Protein AF-A1HQV5-F1 (afdb_monomer)

Foldseek 3Di:
DKDQAQDQDPPPGRPDRIDDDCLQVVQVVCLVVLPAEAEEEPVCVVSVVSSVVNCVVVPVPDSGHDYDYDHDDDDPVDDPDPPDPPPPDDPDDDDDDD

Mean predicted aligned error: 12.59 Å

pLDDT: mean 73.98, std 16.6, range [32.5, 90.12]

InterPro domains:
  IPR014729 Rossmann-like alpha/beta/alpha sandwich fold [G3DSA:3.40.50.620] (1-95)
  IPR020058 Glutamyl/glutaminyl-tRNA synthetase, class Ib, catalytic domain [PF00749] (2-77)
  IPR050132 Glutamine/Glutamate--tRNA Ligase [PTHR43097] (1-77)

Secondary structure (DSSP, 8-state):
-EEE----BTTTBTS-SEEE-HHHHHHHHHHHHT-SEEEEEGGGGGGHHHHHHHHHHTT--TT--EEEEE-----TTS---SS---------------

Sequence (98 aa):
MYRIMRATHHRTGDKWCIYPMYDYAHPLSDALEGITHSICTLEFEDHRPLYDWVLEACGFGPGRPKQIEFARLNLTEYRYEQAQIAPAGRKRLCQRLG

Nearest PDB structures (foldseek):
  1qrt-assembly1_A  TM=9.658E-01  e=2.582E-07  Escherichia coli
  5zdk-assembly1_A  TM=9.346E-01  e=2.099E-07  Thermus thermophilus HB8
  5zdl-assembly1_A  TM=9.305E-01  e=2.582E-07  Thermus thermophilus HB8
  7wrs-assembly1_A  TM=8.981E-01  e=3.797E-06  Gallus gallus
  7wru-assembly1_A  TM=9.205E-01  e=2.127E-05  Gallus gallus

Radius of gyration: 20.42 Å; Cα contacts (8 Å, |Δi|>4): 88; chains: 1; bounding box: 43×22×72 Å

Structure (mmCIF, N/CA/C/O backbone):
data_AF-A1HQV5-F1
#
_entry.id   AF-A1HQV5-F1
#
loop_
_atom_site.group_PDB
_atom_site.id
_atom_site.type_symbol
_atom_site.label_atom_id
_atom_site.label_alt_id
_atom_site.label_comp_id
_atom_site.label_asym_id
_atom_site.label_entity_id
_atom_site.label_seq_id
_atom_site.pdbx_PDB_ins_code
_atom_site.Cartn_x
_atom_site.Cartn_y
_atom_site.Cartn_z
_atom_site.occupancy
_atom_site.B_iso_or_equiv
_atom_site.auth_seq_id
_atom_site.auth_comp_id
_atom_site.auth_asym_id
_atom_site.auth_atom_id
_atom_site.pdbx_PDB_model_num
ATOM 1 N N . MET A 1 1 ? -5.366 -9.225 5.024 1.00 79.56 1 MET A N 1
ATOM 2 C CA . MET A 1 1 ? -5.718 -7.941 4.372 1.00 79.56 1 MET A CA 1
ATOM 3 C C . MET A 1 1 ? -6.492 -7.022 5.303 1.00 79.56 1 MET A C 1
ATOM 5 O O . MET A 1 1 ? -6.046 -5.904 5.495 1.00 79.56 1 MET A O 1
ATOM 9 N N . TYR A 1 2 ? -7.579 -7.471 5.939 1.00 87.94 2 TYR A N 1
ATOM 10 C CA . TYR A 1 2 ? -8.287 -6.690 6.964 1.00 87.94 2 TYR A CA 1
ATOM 11 C C . TYR A 1 2 ? -8.107 -7.283 8.360 1.00 87.94 2 TYR A C 1
ATOM 13 O O . TYR A 1 2 ? -7.941 -8.494 8.510 1.00 87.94 2 TYR A O 1
ATOM 21 N N . ARG A 1 3 ? -8.181 -6.425 9.376 1.00 89.12 3 ARG A N 1
ATOM 22 C CA . ARG A 1 3 ? -8.210 -6.786 10.792 1.00 89.12 3 ARG A CA 1
ATOM 23 C C . ARG A 1 3 ? -9.529 -6.336 11.414 1.00 89.12 3 ARG A C 1
ATOM 25 O O . ARG A 1 3 ? -9.988 -5.222 11.169 1.00 89.12 3 ARG A O 1
ATOM 32 N N . ILE A 1 4 ? -10.100 -7.178 12.274 1.00 90.12 4 ILE A N 1
ATOM 33 C CA . ILE A 1 4 ? -11.227 -6.796 13.129 1.00 90.12 4 ILE A CA 1
ATOM 34 C C . ILE A 1 4 ? -10.684 -5.969 14.297 1.00 90.12 4 ILE A C 1
ATOM 36 O O . ILE A 1 4 ? -9.828 -6.431 15.055 1.00 90.12 4 ILE A O 1
ATOM 40 N N . MET A 1 5 ? -11.186 -4.749 14.449 1.00 87.50 5 MET A N 1
ATOM 41 C CA . MET A 1 5 ? -10.849 -3.865 15.557 1.00 87.50 5 MET A CA 1
ATOM 42 C C . MET A 1 5 ? -12.107 -3.122 15.995 1.00 87.50 5 MET A C 1
ATOM 44 O O . MET A 1 5 ? -12.708 -2.375 15.228 1.00 87.50 5 MET A O 1
ATOM 48 N N . ARG A 1 6 ? -12.512 -3.336 17.247 1.00 86.06 6 ARG A N 1
ATOM 49 C CA . ARG A 1 6 ? -13.648 -2.649 17.869 1.00 86.06 6 ARG A CA 1
ATOM 50 C C . ARG A 1 6 ? -13.136 -1.434 18.633 1.00 86.06 6 ARG A C 1
ATOM 52 O O . ARG A 1 6 ? -13.093 -1.442 19.858 1.00 86.06 6 ARG A O 1
ATOM 59 N N . ALA A 1 7 ? -12.662 -0.445 17.888 1.00 86.50 7 ALA A N 1
ATOM 60 C CA . ALA A 1 7 ? -12.191 0.822 18.426 1.00 86.50 7 ALA A CA 1
ATOM 61 C C . ALA A 1 7 ? -12.827 1.972 17.647 1.00 86.50 7 ALA A C 1
ATOM 63 O O . ALA A 1 7 ? -13.018 1.869 16.434 1.00 86.50 7 ALA A O 1
ATOM 64 N N . THR A 1 8 ? -13.125 3.061 18.351 1.00 87.69 8 THR A N 1
ATOM 65 C CA . THR A 1 8 ? -13.664 4.279 17.751 1.00 87.69 8 THR A CA 1
ATOM 66 C C . THR A 1 8 ? -12.588 4.949 16.909 1.00 87.69 8 THR A C 1
ATOM 68 O O . THR A 1 8 ? -11.527 5.324 17.413 1.00 87.69 8 THR A O 1
ATOM 71 N N . HIS A 1 9 ? -12.848 5.111 15.614 1.00 87.94 9 HIS A N 1
ATOM 72 C CA . HIS A 1 9 ? -11.917 5.786 14.721 1.00 87.94 9 HIS A CA 1
ATOM 73 C C . HIS A 1 9 ? -12.097 7.302 14.795 1.00 87.94 9 HIS A C 1
ATOM 75 O O . HIS A 1 9 ? -13.208 7.812 14.660 1.00 87.94 9 HIS A O 1
ATOM 81 N N . HIS A 1 10 ? -10.995 8.040 14.922 1.00 88.31 10 HIS A N 1
ATOM 82 C CA . HIS A 1 10 ? -11.007 9.495 15.112 1.00 88.31 10 HIS A CA 1
ATOM 83 C C . HIS A 1 10 ? -11.765 10.272 14.015 1.00 88.31 10 HIS A C 1
ATOM 85 O O . HIS A 1 10 ? -12.331 11.322 14.300 1.00 88.31 10 HIS A O 1
ATOM 91 N N . ARG A 1 11 ? -11.797 9.773 12.767 1.00 86.06 11 ARG A N 1
ATOM 92 C CA . ARG A 1 11 ? -12.483 10.436 11.635 1.00 86.06 11 ARG A CA 1
ATOM 93 C C . ARG A 1 11 ? -13.855 9.848 11.298 1.00 86.06 11 ARG A C 1
ATOM 95 O O . ARG A 1 11 ? -14.704 10.551 10.769 1.00 86.06 11 ARG A O 1
ATOM 102 N N . THR A 1 12 ? -14.062 8.554 11.533 1.00 86.88 12 THR A N 1
ATOM 103 C CA . THR A 1 12 ? -15.255 7.819 11.054 1.00 86.88 12 THR A CA 1
ATOM 104 C C . THR A 1 12 ? -16.111 7.253 12.184 1.00 86.88 12 THR A C 1
ATOM 106 O O . THR A 1 12 ? -17.086 6.555 11.910 1.00 86.88 12 THR A O 1
ATOM 109 N N . GLY A 1 13 ? -15.756 7.548 13.437 1.00 89.62 13 GLY A N 1
ATOM 110 C CA . GLY A 1 13 ? -16.454 7.073 14.626 1.00 89.62 13 GLY A CA 1
ATOM 111 C C . GLY A 1 13 ? -16.523 5.549 14.680 1.00 89.62 13 GLY A C 1
ATOM 112 O O . GLY A 1 13 ? -15.571 4.860 14.309 1.00 89.62 13 GLY A O 1
ATOM 113 N N . ASP A 1 14 ? -17.685 5.039 15.084 1.00 89.69 14 ASP A N 1
ATOM 114 C CA . ASP A 1 14 ? -17.961 3.606 15.264 1.00 89.69 14 ASP A CA 1
ATOM 115 C C . ASP A 1 14 ? -18.591 2.944 14.027 1.00 89.69 14 ASP A C 1
ATOM 117 O O . ASP A 1 14 ? -19.162 1.858 14.103 1.00 89.69 14 ASP A O 1
ATOM 121 N N . LYS A 1 15 ? -18.501 3.594 12.858 1.00 89.38 15 LYS A N 1
ATOM 122 C CA . LYS A 1 15 ? -19.117 3.093 11.620 1.00 89.38 15 LYS A CA 1
ATOM 123 C C . LYS A 1 15 ? -18.500 1.778 11.133 1.00 89.38 15 LYS A C 1
ATOM 125 O O . LYS A 1 15 ? -19.174 0.999 10.464 1.00 89.38 15 LYS A O 1
ATOM 130 N N . TRP A 1 16 ? -17.226 1.542 11.445 1.00 88.19 16 TRP A N 1
ATOM 131 C CA . TRP A 1 16 ? -16.466 0.401 10.943 1.00 88.19 16 TRP A CA 1
ATOM 132 C C . TRP A 1 16 ? -15.844 -0.390 12.091 1.00 88.19 16 TRP A C 1
ATOM 134 O O . TRP A 1 16 ? -15.204 0.167 12.980 1.00 88.19 16 TRP A O 1
ATOM 144 N N . CYS A 1 17 ? -16.000 -1.711 12.041 1.00 87.25 17 CYS A N 1
ATOM 145 C CA . CYS A 1 17 ? -15.351 -2.661 12.949 1.00 87.25 17 CYS A CA 1
ATOM 146 C C . CYS A 1 17 ? -14.217 -3.453 12.273 1.00 87.25 17 CYS A C 1
ATOM 148 O O . CYS A 1 17 ? -13.598 -4.316 12.899 1.00 87.25 17 CYS A O 1
ATOM 150 N N . ILE A 1 18 ? -13.954 -3.164 10.996 1.00 90.06 18 ILE A N 1
ATOM 151 C CA . ILE A 1 18 ? -12.915 -3.779 10.171 1.00 90.06 18 ILE A CA 1
ATOM 152 C C . ILE A 1 18 ? -12.045 -2.687 9.557 1.00 90.06 18 ILE A C 1
ATOM 154 O O . ILE A 1 18 ? -12.557 -1.710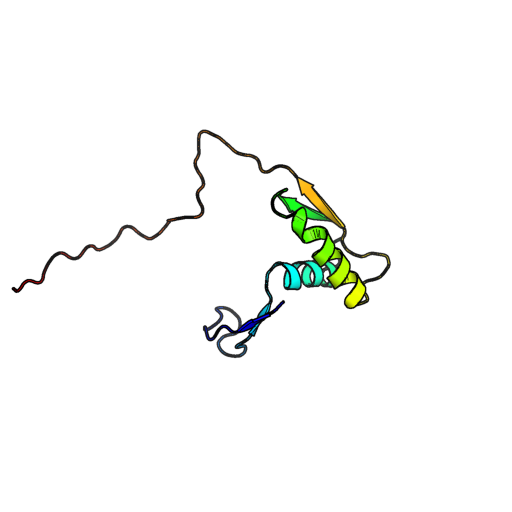 9.017 1.00 90.06 18 ILE A O 1
ATOM 158 N N . TYR A 1 19 ? -10.729 -2.860 9.644 1.00 88.19 19 TYR A N 1
ATOM 159 C CA . TYR A 1 19 ? -9.752 -1.894 9.151 1.00 88.19 19 TYR A CA 1
ATOM 160 C C . TYR A 1 19 ? -8.739 -2.599 8.249 1.00 88.19 19 TYR A C 1
ATOM 162 O O . TYR A 1 19 ? -8.305 -3.708 8.586 1.00 88.19 19 TYR A O 1
ATOM 170 N N . PRO A 1 20 ? -8.391 -2.012 7.093 1.00 88.50 20 PRO A N 1
ATOM 171 C CA . PRO A 1 20 ? -7.385 -2.588 6.217 1.00 88.50 20 PRO A CA 1
ATOM 172 C C . PRO A 1 20 ? -6.000 -2.474 6.860 1.00 88.50 20 PRO A C 1
ATOM 174 O O . PRO A 1 20 ? -5.703 -1.520 7.579 1.00 88.50 20 PRO A O 1
ATOM 177 N N . MET A 1 21 ? -5.153 -3.460 6.591 1.00 88.06 21 MET A N 1
ATOM 178 C CA . MET A 1 21 ? -3.724 -3.390 6.884 1.00 88.06 21 MET A CA 1
ATOM 179 C C . MET A 1 21 ? -3.031 -2.464 5.882 1.00 88.06 21 MET A C 1
ATOM 181 O O . MET A 1 21 ? -3.533 -2.270 4.771 1.00 88.06 21 MET A O 1
ATOM 185 N N . TYR A 1 22 ? -1.868 -1.932 6.268 1.00 84.56 22 TYR A N 1
ATOM 186 C CA . TYR A 1 22 ? -1.080 -1.018 5.437 1.00 84.56 22 TYR A CA 1
ATOM 187 C C . TYR A 1 22 ? -0.823 -1.590 4.037 1.00 84.56 22 TYR A C 1
ATOM 189 O O . TYR A 1 22 ? -1.179 -0.948 3.055 1.00 84.56 22 TYR A O 1
ATOM 197 N N . ASP A 1 23 ? -0.372 -2.843 3.951 1.00 83.50 23 ASP A N 1
ATOM 198 C CA . ASP A 1 23 ? -0.036 -3.504 2.679 1.00 83.50 23 ASP A CA 1
ATOM 199 C C . ASP A 1 23 ? -1.215 -3.641 1.708 1.00 83.50 23 ASP A C 1
ATOM 201 O O . ASP A 1 23 ? -1.021 -3.842 0.515 1.00 83.50 23 ASP A O 1
ATOM 205 N N . TYR A 1 24 ? -2.449 -3.554 2.213 1.00 83.44 24 TYR A N 1
ATOM 206 C CA . TYR A 1 24 ? -3.653 -3.621 1.390 1.00 83.44 24 TYR A CA 1
ATOM 207 C C . TYR A 1 24 ? -4.219 -2.234 1.070 1.00 83.44 24 TYR A C 1
ATOM 209 O O . TYR A 1 24 ? -4.681 -1.994 -0.040 1.00 83.44 24 TYR A O 1
ATOM 217 N N . ALA A 1 25 ? -4.197 -1.310 2.033 1.00 87.56 25 ALA A N 1
ATOM 218 C CA . ALA A 1 25 ? -4.715 0.042 1.832 1.00 87.56 25 ALA A CA 1
ATOM 219 C C . ALA A 1 25 ? -3.797 0.900 0.955 1.00 87.56 25 ALA A C 1
ATOM 221 O O . ALA A 1 25 ? -4.290 1.696 0.161 1.00 87.56 25 ALA A O 1
ATOM 222 N N . HIS A 1 26 ? -2.482 0.747 1.104 1.00 86.25 26 HIS A N 1
ATOM 223 C CA . HIS A 1 26 ? -1.493 1.605 0.462 1.00 86.25 26 HIS A CA 1
ATOM 224 C C . HIS A 1 26 ? -1.502 1.503 -1.076 1.00 86.25 26 HIS A C 1
ATOM 226 O O . HIS A 1 26 ? -1.688 2.546 -1.705 1.00 86.25 26 HIS A O 1
ATOM 232 N N . PRO A 1 27 ? -1.452 0.304 -1.702 1.00 84.94 27 PRO A N 1
ATOM 233 C CA . PRO A 1 27 ? -1.514 0.200 -3.164 1.00 84.94 27 PRO A CA 1
ATOM 234 C C . PRO A 1 27 ? -2.823 0.758 -3.736 1.00 84.94 27 PRO A C 1
ATOM 236 O O . PRO A 1 27 ? -2.836 1.386 -4.792 1.00 84.94 27 PRO A O 1
ATOM 239 N N . LEU A 1 28 ? -3.938 0.556 -3.024 1.00 86.25 28 LEU A N 1
ATOM 240 C CA . LEU A 1 28 ? -5.247 1.063 -3.437 1.00 86.25 28 LEU A CA 1
ATOM 241 C C . LEU A 1 28 ? -5.325 2.589 -3.355 1.00 86.25 28 LEU A C 1
ATOM 243 O O . LEU A 1 28 ? -5.894 3.203 -4.252 1.00 86.25 28 LEU A O 1
ATOM 247 N N . SER A 1 29 ? -4.766 3.198 -2.305 1.00 87.56 29 SER A N 1
ATOM 248 C CA . SER A 1 29 ? -4.723 4.659 -2.175 1.00 87.56 29 SER A CA 1
ATOM 249 C C . SER A 1 29 ? -3.907 5.273 -3.308 1.00 87.56 29 SER A C 1
ATOM 251 O O . SER A 1 29 ? -4.405 6.161 -3.994 1.00 87.56 29 SER A O 1
ATOM 253 N N . ASP A 1 30 ? -2.713 4.735 -3.570 1.00 87.25 30 ASP A N 1
ATOM 254 C CA . ASP A 1 30 ? -1.831 5.220 -4.636 1.00 87.25 30 ASP A CA 1
ATOM 255 C C . ASP A 1 30 ? -2.502 5.131 -6.011 1.00 87.25 30 ASP A C 1
ATOM 257 O O . ASP A 1 30 ? -2.436 6.065 -6.812 1.00 87.25 30 ASP A O 1
ATOM 261 N N . ALA A 1 31 ? -3.187 4.019 -6.282 1.00 85.88 31 ALA A N 1
ATOM 262 C CA . ALA A 1 31 ? -3.870 3.811 -7.549 1.00 85.88 31 ALA A CA 1
ATOM 263 C C . ALA A 1 31 ? -5.097 4.719 -7.722 1.00 85.88 31 ALA A C 1
ATOM 265 O O . ALA A 1 31 ? -5.339 5.218 -8.821 1.00 85.88 31 ALA A O 1
ATOM 266 N N . LEU A 1 32 ? -5.860 4.960 -6.651 1.00 84.94 32 LEU A N 1
ATOM 267 C CA . LEU A 1 32 ? -7.022 5.855 -6.672 1.00 84.94 32 LEU A CA 1
ATOM 268 C C . LEU A 1 32 ? -6.625 7.330 -6.796 1.00 84.94 32 LEU A C 1
ATOM 270 O O . LEU A 1 32 ? -7.344 8.104 -7.425 1.00 84.94 32 LEU A O 1
ATOM 274 N N . GLU A 1 33 ? -5.491 7.716 -6.215 1.00 86.19 33 GLU A N 1
ATOM 275 C CA . GLU A 1 33 ? -4.943 9.073 -6.300 1.00 86.19 33 GLU A CA 1
ATOM 276 C C . GLU A 1 33 ? -4.164 9.321 -7.603 1.00 86.19 33 GLU A C 1
ATOM 278 O O . GLU A 1 33 ? -3.827 10.463 -7.914 1.00 86.19 33 GLU A O 1
ATOM 283 N N . GLY A 1 34 ? -3.913 8.275 -8.399 1.00 82.88 34 GLY A N 1
ATOM 284 C CA . GLY A 1 34 ? -3.177 8.376 -9.660 1.00 82.88 34 GLY A CA 1
ATOM 285 C C . GLY A 1 34 ? -1.683 8.635 -9.462 1.00 82.88 34 GLY A C 1
ATOM 286 O O . GLY A 1 34 ? -1.042 9.270 -10.303 1.00 82.88 34 GLY A O 1
ATOM 287 N N . ILE A 1 35 ? -1.120 8.167 -8.347 1.00 84.44 35 ILE A N 1
ATOM 288 C CA . ILE A 1 35 ? 0.309 8.264 -8.067 1.00 84.44 35 ILE A CA 1
ATOM 289 C C . ILE A 1 35 ? 1.079 7.452 -9.110 1.00 84.44 35 ILE A C 1
ATOM 291 O O . ILE A 1 35 ? 0.749 6.310 -9.412 1.00 84.44 35 ILE A O 1
ATOM 295 N N . THR A 1 36 ? 2.138 8.032 -9.671 1.00 80.69 36 THR A N 1
ATOM 296 C CA . THR A 1 36 ? 2.987 7.335 -10.651 1.00 80.69 36 THR A CA 1
ATOM 297 C C . THR A 1 36 ? 4.187 6.653 -9.992 1.00 80.69 36 THR A C 1
ATOM 299 O O . THR A 1 36 ? 4.615 5.587 -10.430 1.00 80.69 36 THR A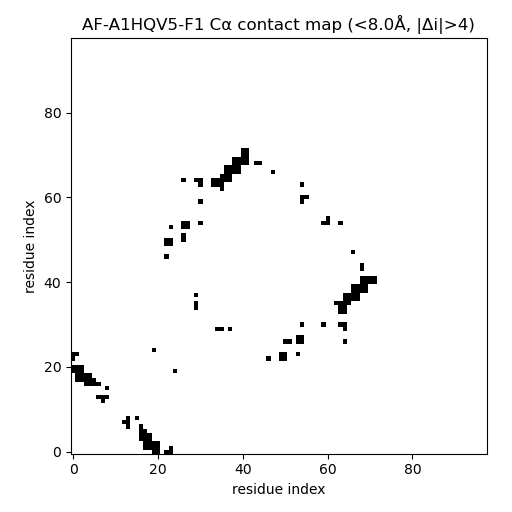 O 1
ATOM 302 N N . HIS A 1 37 ? 4.737 7.276 -8.943 1.00 83.88 37 HIS A N 1
ATOM 303 C CA . HIS A 1 37 ? 5.935 6.832 -8.231 1.00 83.88 37 HIS A CA 1
ATOM 304 C C . HIS A 1 37 ? 5.689 6.910 -6.724 1.00 83.88 37 HIS A C 1
ATOM 306 O O . HIS A 1 37 ? 5.729 7.994 -6.143 1.00 83.88 37 HIS A O 1
ATOM 312 N N . SER A 1 38 ? 5.416 5.761 -6.111 1.00 82.94 38 SER A N 1
ATOM 313 C CA . SER A 1 38 ? 5.237 5.632 -4.667 1.00 82.94 38 SER A CA 1
ATOM 314 C C . SER A 1 38 ? 6.604 5.432 -4.022 1.00 82.94 38 SER A C 1
ATOM 316 O O . SER A 1 38 ? 7.284 4.441 -4.290 1.00 82.94 38 SER A O 1
ATOM 318 N N . ILE A 1 39 ? 7.060 6.413 -3.244 1.00 81.75 39 I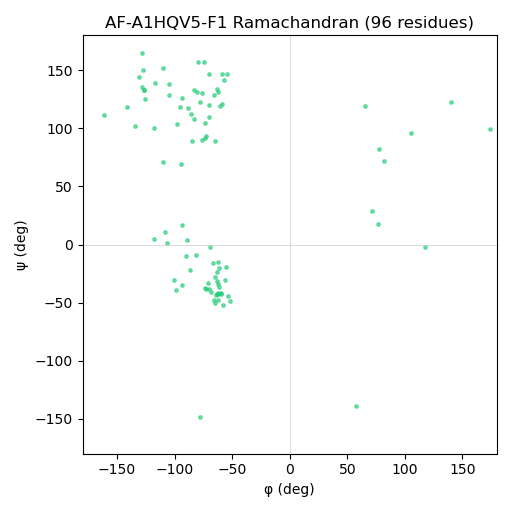LE A N 1
ATOM 319 C CA . ILE A 1 39 ? 8.412 6.423 -2.680 1.00 81.75 39 ILE A CA 1
ATOM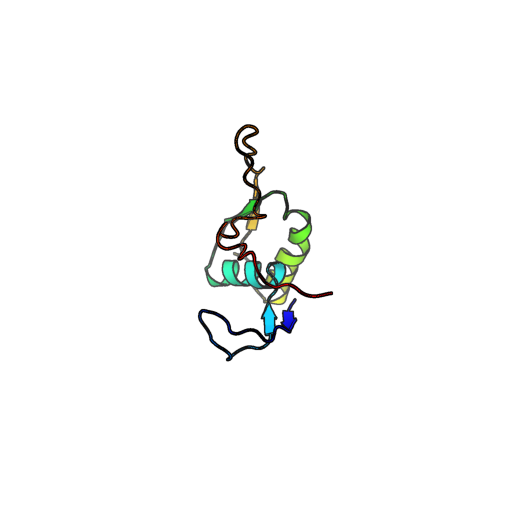 320 C C . ILE A 1 39 ? 8.369 5.839 -1.260 1.00 81.75 39 ILE A C 1
ATOM 322 O O . ILE A 1 39 ? 7.729 6.407 -0.377 1.00 81.75 39 ILE A O 1
ATOM 326 N N . CYS A 1 40 ? 9.081 4.735 -1.025 1.00 80.69 40 CYS A N 1
ATOM 327 C CA . CYS A 1 40 ? 9.078 4.002 0.242 1.00 80.69 40 CYS A CA 1
ATOM 328 C C . CYS A 1 40 ? 10.496 3.743 0.789 1.00 80.69 40 CYS A C 1
ATOM 330 O O . CYS A 1 40 ? 11.487 3.901 0.079 1.00 80.69 40 CYS A O 1
ATOM 332 N N . THR A 1 41 ? 10.629 3.359 2.062 1.00 73.00 41 THR A N 1
ATOM 333 C CA . THR A 1 41 ? 11.926 2.938 2.626 1.00 73.00 41 THR A CA 1
ATOM 334 C C . THR A 1 41 ? 12.244 1.490 2.240 1.00 73.00 41 THR A C 1
ATOM 336 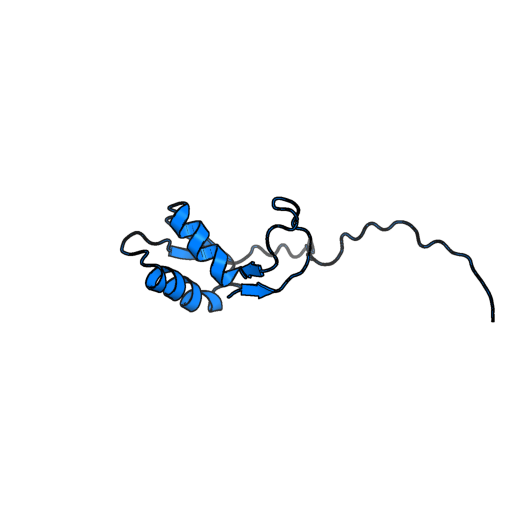O O . THR A 1 41 ? 11.344 0.698 1.968 1.00 73.00 41 THR A O 1
ATOM 339 N N . LEU A 1 42 ? 13.531 1.113 2.257 1.00 71.12 42 LEU A N 1
ATOM 340 C CA . LEU A 1 42 ? 13.984 -0.271 1.993 1.00 71.12 42 LEU A CA 1
ATOM 341 C C . LEU A 1 42 ? 13.329 -1.337 2.893 1.00 71.12 42 LEU A C 1
ATOM 343 O O . LEU A 1 42 ? 13.313 -2.510 2.545 1.00 71.12 42 LEU A O 1
ATOM 347 N N . GLU A 1 43 ? 12.756 -0.938 4.029 1.00 71.50 43 GLU A N 1
ATOM 348 C CA . GLU A 1 43 ? 12.028 -1.817 4.956 1.00 71.50 43 GLU A CA 1
ATOM 349 C C . GLU A 1 43 ? 10.779 -2.460 4.310 1.00 71.50 43 GLU A C 1
ATOM 351 O O . GLU A 1 43 ? 10.240 -3.431 4.838 1.00 71.50 43 GLU A O 1
ATOM 356 N N . PHE A 1 44 ? 10.330 -1.946 3.159 1.00 69.31 44 PHE A N 1
ATOM 357 C CA . PHE A 1 44 ? 9.142 -2.410 2.440 1.00 69.31 44 PHE A CA 1
ATOM 358 C C . PHE A 1 44 ? 9.449 -3.173 1.147 1.00 69.31 44 PHE A C 1
ATOM 360 O O . PHE A 1 44 ? 8.536 -3.473 0.377 1.00 69.31 44 PHE A O 1
ATOM 367 N N . GLU A 1 45 ? 10.711 -3.534 0.910 1.00 70.38 45 GLU A N 1
ATOM 368 C CA . GLU A 1 45 ? 11.105 -4.303 -0.273 1.00 70.38 45 GLU A CA 1
ATOM 369 C C . GLU A 1 45 ? 10.400 -5.670 -0.348 1.00 70.38 45 GLU A C 1
ATOM 371 O O . GLU A 1 45 ? 9.868 -6.031 -1.399 1.00 70.38 45 GLU A O 1
ATOM 376 N N . ASP A 1 46 ? 10.285 -6.377 0.778 1.00 76.94 46 ASP A N 1
ATOM 377 C CA . ASP A 1 46 ? 9.605 -7.680 0.842 1.00 76.94 46 ASP A CA 1
ATOM 378 C C . ASP A 1 46 ? 8.090 -7.591 0.573 1.00 76.94 46 ASP A C 1
ATOM 380 O O . ASP A 1 46 ? 7.442 -8.596 0.278 1.00 76.94 46 ASP A O 1
ATOM 384 N N . HIS A 1 47 ? 7.508 -6.388 0.645 1.00 79.25 47 HIS A N 1
ATOM 385 C CA . HIS A 1 47 ? 6.073 -6.159 0.465 1.00 79.25 47 HIS A CA 1
ATOM 386 C C . HIS A 1 47 ? 5.696 -5.877 -1.000 1.00 79.25 47 HIS A C 1
ATOM 388 O O . HIS A 1 47 ? 4.509 -5.917 -1.341 1.00 79.25 47 HIS A O 1
ATOM 394 N N . ARG A 1 48 ? 6.678 -5.663 -1.894 1.00 80.56 48 ARG A N 1
ATOM 395 C CA . ARG A 1 48 ? 6.433 -5.396 -3.325 1.00 80.56 48 ARG A CA 1
ATOM 396 C C . ARG A 1 48 ? 5.557 -6.448 -4.019 1.00 80.56 48 ARG A C 1
ATOM 398 O O . ARG A 1 48 ? 4.649 -6.047 -4.744 1.00 80.56 48 ARG A O 1
ATOM 405 N N . PRO A 1 49 ? 5.749 -7.772 -3.816 1.00 84.81 49 PRO A N 1
ATOM 406 C CA . PRO A 1 49 ? 4.931 -8.764 -4.514 1.00 84.81 49 PRO A CA 1
ATOM 407 C C . PRO A 1 49 ? 3.445 -8.649 -4.159 1.00 84.81 49 PRO A C 1
ATOM 409 O O . PRO A 1 49 ? 2.584 -8.865 -5.010 1.00 84.81 49 PRO A O 1
ATOM 412 N N . LEU A 1 50 ? 3.137 -8.280 -2.910 1.00 85.00 50 LEU A N 1
ATOM 413 C CA . LEU A 1 50 ? 1.763 -8.058 -2.469 1.00 85.00 50 LEU A CA 1
ATOM 414 C C . LEU A 1 50 ? 1.197 -6.755 -3.047 1.00 85.00 50 LEU A C 1
ATOM 416 O O . LEU A 1 50 ? 0.038 -6.734 -3.455 1.00 85.00 50 LEU A O 1
ATOM 420 N N . TYR A 1 51 ? 2.015 -5.705 -3.134 1.00 85.62 51 TYR A N 1
ATOM 421 C CA . TYR A 1 51 ? 1.649 -4.436 -3.765 1.00 85.62 51 TYR A CA 1
ATOM 422 C C . TYR A 1 51 ? 1.233 -4.637 -5.231 1.00 85.62 51 TYR A C 1
ATOM 424 O O . TYR A 1 51 ? 0.125 -4.264 -5.620 1.00 85.62 51 TYR A O 1
ATOM 432 N N . ASP A 1 52 ? 2.076 -5.307 -6.023 1.00 84.56 52 ASP A N 1
ATOM 433 C CA . ASP A 1 52 ? 1.790 -5.610 -7.430 1.00 84.56 52 ASP A CA 1
ATOM 434 C C . ASP A 1 52 ? 0.553 -6.505 -7.589 1.00 84.56 52 ASP A C 1
ATOM 436 O O . ASP A 1 52 ? -0.291 -6.244 -8.450 1.00 84.56 52 ASP A O 1
ATOM 440 N N . TRP A 1 53 ? 0.413 -7.530 -6.738 1.00 87.12 53 TRP A N 1
ATOM 441 C CA . TRP A 1 53 ? -0.731 -8.440 -6.779 1.00 87.12 53 TRP A CA 1
ATOM 442 C C . TRP A 1 53 ? -2.054 -7.721 -6.499 1.00 87.12 53 TRP A C 1
ATOM 444 O O . TRP A 1 53 ? -3.040 -7.974 -7.187 1.00 87.12 53 TRP A O 1
ATOM 454 N N . VAL A 1 54 ? -2.095 -6.802 -5.524 1.00 87.88 54 VAL A N 1
ATOM 455 C CA . VAL A 1 54 ? -3.311 -6.029 -5.207 1.00 87.88 54 VAL A CA 1
ATOM 456 C C . VAL A 1 54 ? -3.720 -5.151 -6.390 1.00 87.88 54 VAL A C 1
ATOM 458 O O . VAL A 1 54 ? -4.900 -5.099 -6.734 1.00 87.88 54 VAL A O 1
ATOM 461 N N . LEU A 1 55 ? -2.760 -4.496 -7.047 1.00 86.44 55 LEU A N 1
ATOM 462 C CA . LEU A 1 55 ? -3.037 -3.657 -8.215 1.00 86.44 55 LEU A CA 1
ATOM 463 C C . LEU A 1 55 ? -3.584 -4.471 -9.390 1.00 86.44 55 LEU A C 1
ATOM 465 O O . LEU A 1 55 ? -4.562 -4.064 -10.019 1.00 86.44 55 LEU A O 1
ATOM 469 N N . GLU A 1 56 ? -2.991 -5.635 -9.655 1.00 86.56 56 GLU A N 1
ATOM 470 C CA . GLU A 1 56 ? -3.444 -6.543 -10.708 1.00 86.56 56 GLU A CA 1
ATOM 471 C C . GLU A 1 56 ? -4.833 -7.120 -10.406 1.00 86.56 56 GLU A C 1
ATOM 473 O O . GLU A 1 56 ? -5.731 -7.046 -11.246 1.00 86.56 56 GLU A O 1
ATOM 478 N N . ALA A 1 57 ? -5.048 -7.617 -9.185 1.00 86.12 57 ALA A N 1
ATOM 479 C CA . ALA A 1 57 ? -6.318 -8.200 -8.761 1.00 86.12 57 ALA A CA 1
ATOM 480 C C . ALA A 1 57 ? -7.475 -7.185 -8.776 1.00 86.12 57 ALA A C 1
ATOM 482 O O . ALA A 1 57 ? -8.619 -7.558 -9.036 1.00 86.12 57 ALA A O 1
ATOM 483 N N . CYS A 1 58 ? -7.193 -5.904 -8.523 1.00 85.44 58 CYS A N 1
ATOM 484 C CA . CYS A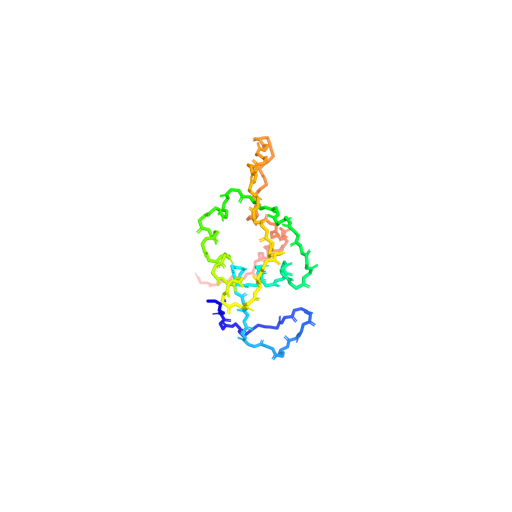 1 58 ? -8.185 -4.830 -8.570 1.00 85.44 58 CYS A CA 1
ATOM 485 C C . CYS A 1 58 ? -8.342 -4.183 -9.958 1.00 85.44 58 CYS A C 1
ATOM 487 O O . CYS A 1 58 ? -9.122 -3.242 -10.100 1.00 85.44 58 CYS A O 1
ATOM 489 N N . GLY A 1 59 ? -7.653 -4.689 -10.987 1.00 84.56 59 GLY A N 1
ATOM 490 C CA . GLY A 1 59 ? -7.809 -4.227 -12.368 1.00 84.56 59 GLY A CA 1
ATOM 491 C C . GLY A 1 59 ? -7.125 -2.893 -12.677 1.00 84.56 59 GLY A C 1
ATOM 492 O O . GLY A 1 59 ? -7.439 -2.266 -13.691 1.00 84.56 59 GLY A O 1
ATOM 493 N N . PHE A 1 60 ? -6.181 -2.451 -11.841 1.00 81.12 60 PHE A N 1
ATOM 494 C CA . PHE A 1 60 ? -5.345 -1.289 -12.130 1.00 81.12 60 PHE A CA 1
ATOM 495 C C . PHE A 1 60 ? -4.282 -1.689 -13.164 1.00 81.12 60 PHE A C 1
ATOM 497 O O . PHE A 1 60 ? -3.212 -2.206 -12.842 1.00 81.12 60 PHE A O 1
ATOM 504 N N . GLY A 1 61 ? -4.645 -1.521 -14.438 1.00 68.38 61 GLY A N 1
ATOM 505 C CA . GLY A 1 61 ? -3.847 -1.893 -15.606 1.00 68.38 61 GLY A CA 1
ATOM 506 C C . GLY A 1 61 ? -2.708 -0.909 -15.945 1.00 68.38 61 GLY A C 1
ATOM 507 O O . GLY A 1 61 ? -2.112 -0.306 -15.049 1.00 68.38 61 GLY A O 1
ATOM 508 N N . PRO A 1 62 ? -2.339 -0.751 -17.234 1.00 62.47 62 PRO A N 1
ATOM 509 C CA . PRO A 1 62 ? -1.194 0.067 -17.639 1.00 62.47 62 PRO A CA 1
ATOM 510 C C . PRO A 1 62 ? -1.356 1.522 -17.172 1.00 62.47 62 PRO A C 1
ATOM 512 O O . PRO A 1 62 ? -2.325 2.187 -17.522 1.00 62.47 62 PRO A O 1
ATOM 515 N N . GLY A 1 63 ? -0.403 1.994 -16.362 1.00 66.38 63 GLY A N 1
ATOM 516 C CA . GLY A 1 63 ? -0.486 3.266 -15.626 1.00 66.38 63 GLY A CA 1
ATOM 517 C C . GLY A 1 63 ? -0.459 3.110 -14.102 1.00 66.38 63 GLY A C 1
ATOM 518 O O . GLY A 1 63 ? -0.464 4.114 -13.398 1.00 66.38 63 GLY A O 1
ATOM 519 N N . ARG A 1 64 ? -0.409 1.871 -13.594 1.00 77.81 64 ARG A N 1
ATOM 520 C CA . ARG A 1 64 ? -0.339 1.586 -12.157 1.00 77.81 64 ARG A CA 1
ATOM 521 C C . ARG A 1 64 ? 0.892 2.213 -11.470 1.00 77.81 64 ARG A C 1
ATOM 523 O O . ARG A 1 64 ? 1.958 2.281 -12.098 1.00 77.81 64 ARG A O 1
ATOM 530 N N . PRO A 1 65 ? 0.762 2.627 -10.197 1.00 82.06 65 PRO A N 1
ATOM 531 C CA . PRO A 1 65 ? 1.865 3.181 -9.421 1.00 82.06 65 PRO A CA 1
ATOM 532 C C . PRO A 1 65 ? 3.036 2.201 -9.349 1.00 82.06 65 PRO A C 1
ATOM 534 O O . PRO A 1 65 ? 2.851 0.990 -9.223 1.00 82.06 65 PRO A O 1
ATOM 537 N N . LYS A 1 66 ? 4.256 2.736 -9.429 1.00 80.31 66 LYS A N 1
ATOM 538 C CA . LYS A 1 66 ? 5.488 1.970 -9.224 1.00 80.31 66 LYS A CA 1
ATOM 539 C C . LYS A 1 66 ? 6.071 2.300 -7.861 1.00 80.31 66 LYS A C 1
ATOM 541 O O . LYS A 1 66 ? 6.286 3.475 -7.566 1.00 80.31 66 LYS A O 1
ATOM 546 N N . GLN A 1 67 ? 6.365 1.274 -7.072 1.00 79.19 67 GLN A N 1
ATOM 547 C CA . GLN A 1 67 ? 7.083 1.438 -5.814 1.00 79.19 67 GLN A CA 1
ATOM 548 C C . GLN A 1 67 ? 8.580 1.674 -6.087 1.00 79.19 67 GLN A C 1
ATOM 550 O O . GLN A 1 67 ? 9.190 0.948 -6.875 1.00 79.19 67 GLN A O 1
ATOM 555 N N . ILE A 1 68 ? 9.152 2.714 -5.473 1.00 79.19 68 ILE A N 1
ATOM 556 C CA . ILE A 1 68 ? 10.579 3.062 -5.523 1.00 79.19 68 ILE A CA 1
ATOM 557 C C . ILE A 1 68 ? 11.107 3.185 -4.098 1.00 79.19 68 ILE A C 1
ATOM 559 O O . ILE A 1 68 ? 10.601 3.972 -3.302 1.00 79.19 68 ILE A O 1
ATOM 563 N N . GLU A 1 69 ? 12.166 2.450 -3.793 1.00 79.25 69 GLU A N 1
ATOM 564 C CA . GLU A 1 69 ? 12.735 2.350 -2.459 1.00 79.25 69 GLU A CA 1
ATOM 565 C C . GLU A 1 69 ? 14.024 3.149 -2.345 1.00 79.25 69 GLU A C 1
ATOM 567 O O . GLU A 1 69 ? 14.888 3.115 -3.223 1.00 79.25 69 GLU A O 1
ATOM 572 N N . PHE A 1 70 ? 14.181 3.842 -1.221 1.00 75.38 70 PHE A N 1
ATOM 573 C CA . PHE A 1 70 ? 15.409 4.544 -0.877 1.00 75.38 70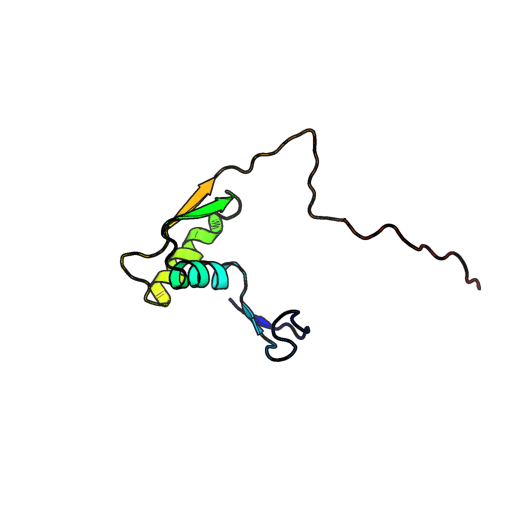 PHE A CA 1
ATOM 574 C C . PHE A 1 70 ? 15.901 4.141 0.513 1.00 75.38 70 PHE A C 1
ATOM 576 O O . PHE A 1 70 ? 15.126 3.793 1.412 1.00 75.38 70 PHE A O 1
ATOM 583 N N . ALA A 1 71 ? 17.222 4.184 0.699 1.00 72.12 71 ALA A N 1
ATOM 584 C CA . ALA A 1 71 ? 17.826 3.947 1.999 1.00 72.12 71 ALA A CA 1
ATOM 585 C C . ALA A 1 71 ? 17.423 5.062 2.969 1.00 72.12 71 ALA A C 1
ATOM 587 O O . ALA A 1 71 ? 17.578 6.251 2.677 1.00 72.12 71 ALA A O 1
ATOM 588 N N . ARG A 1 72 ? 16.917 4.676 4.142 1.00 70.56 72 ARG A N 1
ATOM 589 C CA . ARG A 1 72 ? 16.597 5.625 5.205 1.00 70.56 72 ARG A CA 1
ATOM 590 C C . ARG A 1 72 ? 17.877 6.330 5.657 1.00 70.56 72 ARG A C 1
ATOM 592 O O . ARG A 1 72 ? 18.880 5.680 5.950 1.00 70.56 72 ARG A O 1
ATOM 599 N N . LEU A 1 73 ? 17.833 7.656 5.753 1.00 75.19 73 LEU A N 1
ATOM 600 C CA . LEU A 1 73 ? 18.918 8.422 6.354 1.00 75.19 73 LEU A CA 1
ATOM 601 C C . LEU A 1 73 ? 18.939 8.159 7.867 1.00 75.19 73 LEU A C 1
ATOM 603 O O . LEU A 1 73 ? 18.049 8.603 8.591 1.00 75.19 73 LEU A O 1
ATOM 607 N N . ASN A 1 74 ? 19.961 7.445 8.338 1.00 61.72 74 ASN A N 1
ATOM 608 C CA . ASN A 1 74 ? 20.198 7.206 9.759 1.00 61.72 74 ASN A CA 1
ATOM 609 C C . ASN A 1 74 ? 21.238 8.209 10.275 1.00 61.72 74 ASN A C 1
ATOM 611 O O . ASN A 1 74 ? 22.429 8.070 10.005 1.00 61.72 74 ASN A O 1
ATOM 615 N N . LEU A 1 75 ? 20.789 9.231 11.010 1.00 66.50 75 LEU A N 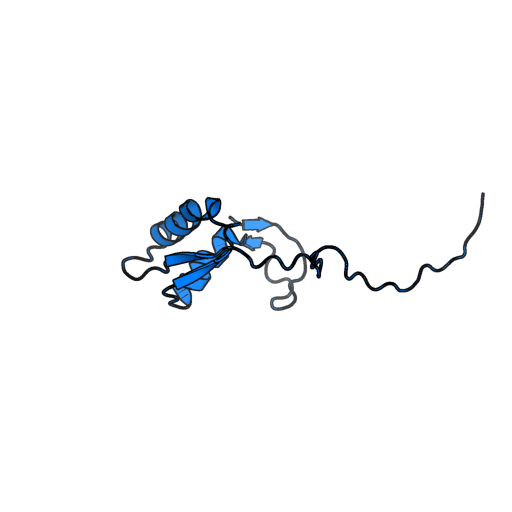1
ATOM 616 C CA . LEU A 1 75 ? 21.671 10.165 11.715 1.00 66.50 75 LEU A CA 1
ATOM 617 C C . LEU A 1 75 ? 22.072 9.553 13.062 1.00 66.50 75 LEU A C 1
ATOM 619 O O . LEU A 1 75 ? 21.259 9.464 13.977 1.00 66.50 75 LEU A O 1
ATOM 623 N N . THR A 1 76 ? 23.329 9.132 13.188 1.00 62.12 76 THR A N 1
ATOM 624 C CA . THR A 1 76 ? 23.851 8.385 14.348 1.00 62.12 76 THR A CA 1
ATOM 625 C C . THR A 1 76 ? 23.799 9.166 15.669 1.00 62.12 76 THR A C 1
ATOM 627 O O . THR A 1 76 ? 23.764 8.564 16.738 1.00 62.12 76 THR A O 1
ATOM 630 N N . GLU A 1 77 ? 23.775 10.499 15.613 1.00 63.19 77 GLU A N 1
ATOM 631 C CA . GLU A 1 77 ? 23.802 11.369 16.798 1.00 63.19 77 GLU A CA 1
ATOM 632 C C . GLU A 1 77 ? 22.406 11.637 17.394 1.00 63.19 77 GLU A C 1
ATOM 634 O O . GLU A 1 77 ? 22.281 11.902 18.588 1.00 63.19 77 GLU A O 1
ATOM 639 N N . TYR A 1 78 ? 21.337 11.478 16.605 1.00 59.44 78 TYR A N 1
ATOM 640 C CA . TYR A 1 78 ? 19.958 11.686 17.053 1.00 59.44 78 TYR A CA 1
ATOM 641 C C . TYR A 1 78 ? 19.166 10.383 16.954 1.00 59.44 78 TYR A C 1
ATOM 643 O O . TYR A 1 78 ? 18.693 9.986 15.889 1.00 59.44 78 TYR A O 1
ATOM 651 N N . ARG A 1 79 ? 18.998 9.705 18.092 1.00 49.53 79 ARG A N 1
ATOM 652 C CA . ARG A 1 79 ? 18.193 8.484 18.186 1.00 49.53 79 ARG A CA 1
ATOM 653 C C . ARG A 1 79 ? 16.699 8.841 18.108 1.00 49.53 79 ARG A C 1
ATOM 655 O O . ARG A 1 79 ? 16.075 9.127 19.124 1.00 49.53 79 ARG A O 1
ATOM 662 N N . TYR A 1 80 ? 16.121 8.835 16.908 1.00 52.56 80 TYR A N 1
ATOM 663 C CA . TYR A 1 80 ? 14.666 8.904 16.724 1.00 52.56 80 TYR A CA 1
ATOM 664 C C . TYR A 1 80 ? 14.069 7.500 16.832 1.00 52.56 80 TYR A C 1
ATOM 666 O O . TYR A 1 80 ? 13.938 6.781 15.842 1.00 52.56 80 TYR A O 1
ATOM 674 N N . GLU A 1 81 ? 13.717 7.101 18.049 1.00 60.56 81 GLU A N 1
ATOM 675 C CA . GLU A 1 81 ? 12.945 5.887 18.301 1.00 60.56 81 GLU A CA 1
ATOM 676 C C . GLU A 1 81 ? 11.456 6.263 18.358 1.00 60.56 81 GLU A C 1
ATOM 678 O O . GLU A 1 81 ? 11.061 7.157 19.101 1.00 60.56 81 GLU A O 1
ATOM 683 N N . GLN A 1 82 ? 10.605 5.603 17.563 1.00 56.22 82 GLN A N 1
ATOM 684 C CA . GLN A 1 82 ? 9.141 5.783 17.633 1.00 56.22 82 GLN A CA 1
ATOM 685 C C . GLN A 1 82 ? 8.545 5.198 18.932 1.00 56.22 82 GLN A C 1
ATOM 687 O O . GLN A 1 82 ? 7.344 5.304 19.182 1.00 56.22 82 GLN A O 1
ATOM 692 N N . ALA A 1 83 ? 9.375 4.583 19.779 1.00 54.62 83 ALA A N 1
ATOM 693 C CA . ALA A 1 83 ? 8.994 4.162 21.112 1.00 54.62 83 ALA A CA 1
ATOM 694 C C . ALA A 1 83 ? 9.241 5.305 22.114 1.00 54.62 83 ALA A C 1
ATOM 696 O O . ALA A 1 83 ? 10.372 5.708 22.354 1.00 54.62 83 ALA A O 1
ATOM 697 N N . GLN A 1 84 ? 8.147 5.762 22.732 1.00 51.22 84 GLN A N 1
ATOM 698 C CA . GLN A 1 84 ? 8.073 6.655 23.900 1.00 51.22 84 GLN A CA 1
ATOM 699 C C . GLN A 1 84 ? 8.317 8.158 23.683 1.00 51.22 84 GLN A C 1
ATOM 701 O O . GLN A 1 84 ? 9.297 8.737 24.138 1.00 51.22 84 GLN A O 1
ATOM 706 N N . ILE A 1 85 ? 7.255 8.837 23.243 1.00 49.53 85 ILE A N 1
ATOM 707 C CA . ILE A 1 85 ? 6.831 10.082 23.906 1.00 49.53 85 ILE A CA 1
ATOM 708 C C . ILE A 1 85 ? 5.509 9.787 24.628 1.00 49.53 85 ILE A C 1
ATOM 710 O O . ILE A 1 85 ? 4.429 10.195 24.213 1.00 49.53 85 ILE A O 1
ATOM 714 N N . ALA A 1 86 ? 5.583 9.003 25.706 1.00 46.62 86 ALA A N 1
ATOM 715 C CA . ALA A 1 86 ? 4.538 9.026 26.724 1.00 46.62 86 ALA A CA 1
ATOM 716 C C . ALA A 1 86 ? 4.814 10.251 27.613 1.00 46.62 86 ALA A C 1
ATOM 718 O O . ALA A 1 86 ? 5.961 10.425 28.033 1.00 46.62 86 ALA A O 1
ATOM 719 N N . PRO A 1 87 ? 3.829 11.120 27.907 1.00 44.34 87 PRO A N 1
ATOM 720 C CA . PRO A 1 87 ? 4.075 12.279 28.750 1.00 44.34 87 PRO A CA 1
ATOM 721 C C . PRO A 1 87 ? 4.536 11.812 30.134 1.00 44.34 87 PRO A C 1
ATOM 723 O O . PRO A 1 87 ? 3.818 11.114 30.852 1.00 44.34 87 PRO A O 1
ATOM 726 N N . ALA A 1 88 ? 5.750 12.208 30.513 1.00 52.16 88 ALA A N 1
ATOM 727 C CA . ALA A 1 88 ? 6.258 12.076 31.867 1.00 52.16 88 ALA A CA 1
ATOM 728 C C . ALA A 1 88 ? 5.417 12.970 32.797 1.00 52.16 88 ALA A C 1
ATOM 730 O O . ALA A 1 88 ? 5.713 14.143 32.996 1.00 52.16 88 ALA A O 1
ATOM 731 N N . GLY A 1 89 ? 4.320 12.438 33.341 1.00 47.88 89 GLY A N 1
ATOM 732 C CA . GLY A 1 89 ? 3.425 13.207 34.200 1.00 47.88 89 GLY A CA 1
ATOM 733 C C . GLY A 1 89 ? 2.522 12.332 35.061 1.00 47.88 89 GLY A C 1
ATOM 734 O O . GLY A 1 89 ? 1.584 11.726 34.562 1.00 47.88 89 GLY A O 1
ATOM 735 N N . ARG A 1 90 ? 2.770 12.366 36.379 1.00 44.00 90 ARG A N 1
ATOM 736 C CA . ARG A 1 90 ? 2.019 11.743 37.494 1.00 44.00 90 ARG A CA 1
ATOM 737 C C . ARG A 1 90 ? 2.287 10.259 37.781 1.00 44.00 90 ARG A C 1
ATOM 739 O O . ARG A 1 90 ? 1.382 9.432 37.742 1.00 44.00 90 ARG A O 1
ATOM 746 N N . LYS A 1 91 ? 3.467 9.966 38.341 1.00 39.72 91 LYS A N 1
ATOM 747 C CA . LYS A 1 91 ? 3.513 9.017 39.469 1.00 39.72 91 LYS A CA 1
ATOM 748 C C . LYS A 1 91 ? 2.934 9.722 40.698 1.00 39.72 91 LYS A C 1
ATOM 750 O O . LYS A 1 91 ? 3.637 10.449 41.393 1.00 39.72 91 LYS A O 1
ATOM 755 N N . ARG A 1 92 ? 1.631 9.551 40.942 1.00 36.59 92 ARG A N 1
ATOM 756 C CA . ARG A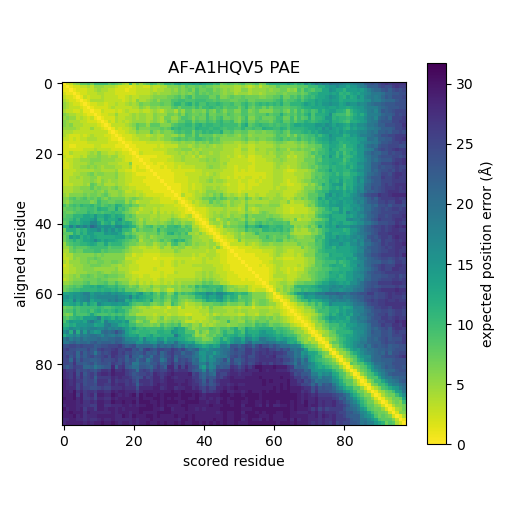 1 92 ? 1.066 9.797 42.272 1.00 36.59 92 ARG A CA 1
ATOM 757 C C . ARG A 1 92 ? 1.506 8.651 43.176 1.00 36.59 92 ARG A C 1
ATOM 759 O O . ARG A 1 92 ? 1.026 7.531 43.058 1.00 36.59 92 ARG A O 1
ATOM 766 N N . LEU A 1 93 ? 2.470 8.972 44.029 1.00 38.75 93 LEU A N 1
ATOM 767 C CA . LEU A 1 93 ? 2.710 8.324 45.309 1.00 38.75 93 LEU A CA 1
ATOM 768 C C . LEU A 1 93 ? 1.409 8.369 46.142 1.00 38.75 93 LEU A C 1
ATOM 770 O O . LEU A 1 93 ? 0.700 9.374 46.078 1.00 38.75 93 LEU A O 1
ATOM 774 N N . CYS A 1 94 ? 1.177 7.333 46.958 1.00 34.19 94 CYS A N 1
ATOM 775 C CA . CYS A 1 94 ? 0.169 7.202 48.031 1.00 34.19 94 CYS A CA 1
ATOM 776 C C . CYS A 1 94 ? -1.050 6.305 47.723 1.00 34.19 94 CYS A C 1
ATOM 778 O O . CYS A 1 94 ? -2.033 6.755 47.143 1.00 34.19 94 CYS A O 1
ATOM 780 N N . GLN A 1 95 ? -0.970 5.041 48.165 1.00 39.28 95 GLN A N 1
ATOM 781 C CA . GLN A 1 95 ? -1.788 4.393 49.220 1.00 39.28 95 GLN A CA 1
ATOM 782 C C . GLN A 1 95 ? -1.392 2.896 49.234 1.00 39.28 95 GLN A C 1
ATOM 784 O O . GLN A 1 95 ? -1.590 2.205 48.247 1.00 39.28 95 GLN A O 1
ATOM 789 N N . ARG A 1 96 ? -0.521 2.434 50.144 1.00 35.28 96 ARG A N 1
ATOM 790 C CA . ARG A 1 96 ? -0.762 2.027 51.547 1.00 35.28 96 ARG A CA 1
ATOM 791 C C . ARG A 1 96 ? -1.673 0.793 51.642 1.00 35.28 96 ARG A C 1
ATOM 793 O O . ARG A 1 96 ? -2.839 0.899 51.289 1.00 35.28 96 ARG A O 1
ATOM 800 N N . LEU A 1 97 ? -1.125 -0.283 52.222 1.00 32.50 97 LEU A N 1
ATOM 801 C CA . LEU A 1 97 ? -1.683 -1.165 53.272 1.00 32.50 97 LEU A CA 1
ATOM 802 C C . LEU A 1 97 ? -1.354 -2.646 53.011 1.00 32.50 97 LEU A C 1
ATOM 804 O O . LEU A 1 97 ? -1.722 -3.182 51.969 1.00 32.50 97 LEU A O 1
ATOM 808 N N . GLY A 1 98 ? -0.692 -3.276 53.987 1.00 37.44 98 GLY A N 1
ATOM 809 C CA . GLY A 1 98 ? -0.367 -4.702 54.039 1.00 37.44 98 GLY A CA 1
ATOM 810 C C . GLY A 1 98 ? 0.995 -4.927 54.657 1.00 37.44 98 GLY A C 1
ATOM 811 O O . GLY A 1 98 ? 1.878 -5.377 53.901 1.00 37.44 98 GLY A O 1
#

Solvent-accessible surface area (backbone atoms only — not comparable to full-atom values): 6499 Å² total; per-residue (Å²): 102,70,43,82,45,95,55,74,38,95,87,62,42,76,80,50,52,66,44,69,36,66,75,51,45,50,49,54,50,35,51,76,70,64,36,59,69,45,78,44,48,57,92,49,60,88,48,45,68,55,34,55,47,52,36,56,76,71,64,51,55,99,78,51,50,38,83,44,69,42,83,74,87,79,58,89,88,60,87,84,62,94,72,77,88,68,82,93,76,78,88,76,81,89,82,90,90,135

Organism: NCBI:txid401526